Protein AF-A0A1Y1S4F7-F1 (afdb_monomer_lite)

Foldseek 3Di:
DDDDDDDPDPPDDDDPPDDDPDVVVVLVVLQPPALEAEEDEPVCVVPPVVVVSNVSNLHQYDYPDLVVSLVSLLVSLVVSLPRGHYDDDQQPDDDDPVQLVVQVVVCVVVVHDRDDPDGDGDCSNVVSNLVSHPVPPPPDPPPDD

Secondary structure (DSSP, 8-state):
----------------------HHHHHHHHHHS--EEEEEEGGGGGSHHHHHHHHHTT-EEE-S-HHHHHHHHHHHHHHTTTT-EEE--TT-S---HHHHHHHHHHHHHTTPPPPSSSPPP-HHHHHHHHHH-TT----------

pLDDT: mean 71.3, std 17.72, range [24.64, 92.5]

Structure (mmCIF, N/CA/C/O backbone):
data_AF-A0A1Y1S4F7-F1
#
_entry.id   AF-A0A1Y1S4F7-F1
#
loop_
_atom_site.group_PDB
_atom_site.id
_atom_site.type_symbol
_atom_site.label_atom_id
_atom_site.label_alt_id
_atom_site.label_comp_id
_atom_site.label_asym_id
_atom_site.label_entity_id
_atom_site.label_seq_id
_atom_site.pdbx_PDB_ins_code
_atom_site.Cartn_x
_atom_site.Cartn_y
_atom_site.Cartn_z
_atom_site.occupancy
_atom_site.B_iso_or_equiv
_atom_site.auth_seq_id
_atom_site.auth_comp_id
_atom_site.auth_asym_id
_atom_site.auth_atom_id
_atom_site.pdbx_PDB_model_num
ATOM 1 N N . MET A 1 1 ? -20.426 24.339 -20.408 1.00 34.44 1 MET A N 1
ATOM 2 C CA . MET A 1 1 ? -20.245 23.427 -21.553 1.00 34.44 1 MET A CA 1
ATOM 3 C C . MET A 1 1 ? -19.128 24.006 -22.418 1.00 34.44 1 MET A C 1
ATOM 5 O O . MET A 1 1 ? -19.370 24.943 -23.162 1.00 34.44 1 MET A O 1
ATOM 9 N N . ARG A 1 2 ? -17.877 23.576 -22.206 1.00 24.64 2 ARG A N 1
ATOM 10 C CA . ARG A 1 2 ? -16.738 23.891 -23.084 1.00 24.64 2 ARG A CA 1
ATOM 11 C C . ARG A 1 2 ? -16.091 22.575 -23.475 1.00 24.64 2 ARG A C 1
ATOM 13 O O . ARG A 1 2 ? -15.959 21.681 -22.644 1.00 24.64 2 ARG A O 1
ATOM 20 N N . LEU A 1 3 ? -15.830 22.485 -24.767 1.00 28.58 3 LEU A N 1
ATOM 21 C CA . LEU A 1 3 ? -15.489 21.295 -25.515 1.00 28.58 3 LEU A CA 1
ATOM 22 C C . LEU A 1 3 ? -14.198 20.639 -25.026 1.00 28.58 3 LEU A C 1
ATOM 24 O O . LEU A 1 3 ? -13.225 21.311 -24.694 1.00 28.58 3 LEU A O 1
ATOM 28 N N . PHE A 1 4 ? -14.228 19.308 -25.055 1.00 40.03 4 PHE A N 1
ATOM 29 C CA . PHE A 1 4 ? -13.064 18.442 -25.171 1.00 40.03 4 PHE A CA 1
ATOM 30 C C . PHE A 1 4 ? -12.102 19.003 -26.231 1.00 40.03 4 PHE A C 1
ATOM 32 O O . PHE A 1 4 ? -12.477 19.117 -27.396 1.00 40.03 4 PHE A O 1
ATOM 39 N N . GLN A 1 5 ? -10.867 19.318 -25.843 1.00 34.94 5 GLN A N 1
ATOM 40 C CA . GLN A 1 5 ? -9.760 19.543 -26.773 1.00 34.94 5 GLN A CA 1
ATOM 41 C C . GLN A 1 5 ? -8.643 18.538 -26.471 1.00 34.94 5 GLN A C 1
ATOM 43 O O . GLN A 1 5 ? -8.123 18.525 -25.361 1.00 34.94 5 GLN A O 1
ATOM 48 N N . GLY A 1 6 ? -8.344 17.700 -27.478 1.00 32.56 6 GLY A N 1
ATOM 49 C CA . GLY A 1 6 ? -7.100 16.944 -27.718 1.00 32.56 6 GLY A CA 1
ATOM 50 C C . GLY A 1 6 ? -6.663 15.983 -26.606 1.00 32.56 6 GLY A C 1
ATOM 51 O O . GLY A 1 6 ? -6.098 16.412 -25.615 1.00 32.56 6 GLY A O 1
ATOM 52 N N . GLN A 1 7 ? -6.826 14.655 -26.674 1.00 40.34 7 GLN A N 1
ATOM 53 C CA . GLN A 1 7 ? -6.289 13.764 -27.719 1.00 40.34 7 GLN A CA 1
ATOM 54 C C . GLN A 1 7 ? -4.912 14.241 -28.219 1.00 40.34 7 GLN A C 1
ATOM 56 O O . GLN A 1 7 ? -4.720 14.525 -29.395 1.00 40.34 7 GLN A O 1
ATOM 61 N N . GLY A 1 8 ? -3.952 14.357 -27.297 1.00 29.97 8 GLY A N 1
ATOM 62 C CA . GLY A 1 8 ? -2.530 14.316 -27.626 1.00 29.97 8 GLY A CA 1
ATOM 63 C C . GLY A 1 8 ? -2.156 12.882 -27.981 1.00 29.97 8 GLY A C 1
ATOM 64 O O . GLY A 1 8 ? -1.900 12.056 -27.106 1.00 29.97 8 GLY A O 1
ATOM 65 N N . CYS A 1 9 ? -2.223 12.593 -29.274 1.00 37.31 9 CYS A N 1
ATOM 66 C CA . CYS A 1 9 ? -1.785 11.367 -29.918 1.00 37.31 9 CYS A CA 1
ATOM 67 C C . CYS A 1 9 ? -0.337 11.050 -29.503 1.00 37.31 9 CYS A C 1
ATOM 69 O O . CYS A 1 9 ? 0.589 11.761 -29.878 1.00 37.31 9 CYS A O 1
ATOM 71 N N . SER A 1 10 ? -0.131 9.990 -28.721 1.00 39.59 10 SER A N 1
ATOM 72 C CA . SER A 1 10 ? 1.197 9.406 -28.495 1.00 39.59 10 SER A CA 1
ATOM 73 C C . SER A 1 10 ? 1.378 8.285 -29.515 1.00 39.59 10 SER A C 1
ATOM 75 O O . SER A 1 10 ? 1.284 7.100 -29.208 1.00 39.59 10 SER A O 1
ATOM 77 N N . SER A 1 11 ? 1.502 8.686 -30.777 1.00 46.22 11 SER A N 1
ATOM 78 C CA . SER A 1 11 ? 1.724 7.807 -31.922 1.00 46.22 11 SER A CA 1
ATOM 79 C C . SER A 1 11 ? 3.008 8.215 -32.631 1.00 46.22 11 SER A C 1
ATOM 81 O O . SER A 1 11 ? 2.971 8.474 -33.818 1.00 46.22 11 SER A O 1
ATOM 83 N N . ASP A 1 12 ? 4.118 8.325 -31.903 1.00 43.59 12 ASP A N 1
ATOM 84 C CA . ASP A 1 12 ? 5.454 8.467 -32.493 1.00 43.59 12 ASP A CA 1
ATOM 85 C C . ASP A 1 12 ? 6.510 8.082 -31.456 1.00 43.59 12 ASP A C 1
ATOM 87 O O . ASP A 1 12 ? 7.083 8.919 -30.767 1.00 43.59 12 ASP A O 1
ATOM 91 N N . LEU A 1 13 ? 6.758 6.782 -31.311 1.00 50.16 13 LEU A N 1
ATOM 92 C CA . LEU A 1 13 ? 7.993 6.273 -30.715 1.00 50.16 13 LEU A CA 1
ATOM 93 C C . LEU A 1 13 ? 8.342 4.969 -31.426 1.00 50.16 13 LEU A C 1
ATOM 95 O O . LEU A 1 13 ? 7.964 3.867 -31.032 1.00 50.16 13 LEU A O 1
ATOM 99 N N . LYS A 1 14 ? 9.026 5.142 -32.557 1.00 39.81 14 LYS A N 1
ATOM 100 C CA . LYS A 1 14 ? 9.632 4.072 -33.344 1.00 39.81 14 LYS A CA 1
ATOM 101 C C . LYS A 1 14 ? 10.608 3.303 -32.437 1.00 39.81 14 LYS A C 1
ATOM 103 O O . LYS A 1 14 ? 11.516 3.935 -31.891 1.00 39.81 14 LYS A O 1
ATOM 108 N N . PRO A 1 15 ? 10.457 1.978 -32.248 1.00 51.34 15 PRO A N 1
ATOM 109 C CA . PRO A 1 15 ? 11.456 1.211 -31.518 1.00 51.34 15 PRO A CA 1
ATOM 110 C C . PRO A 1 15 ? 12.789 1.298 -32.278 1.00 51.34 15 PRO A C 1
ATOM 112 O O . PRO A 1 15 ? 12.775 1.233 -33.513 1.00 51.34 15 PRO A O 1
ATOM 115 N N . PRO A 1 16 ? 13.938 1.453 -31.593 1.00 46.00 16 PRO A N 1
ATOM 116 C CA . PRO A 1 16 ? 15.227 1.409 -32.261 1.00 46.00 16 PRO A CA 1
ATOM 117 C C . PRO A 1 16 ? 15.385 0.034 -32.913 1.00 46.00 16 PRO A C 1
ATOM 119 O O . PRO A 1 16 ? 15.499 -0.995 -32.247 1.00 46.00 16 PRO A O 1
ATOM 122 N N . SER A 1 17 ? 15.347 0.028 -34.242 1.00 52.03 17 SER A N 1
ATOM 123 C CA . SER A 1 17 ? 15.693 -1.103 -35.091 1.00 52.03 17 SER A CA 1
ATOM 124 C C . SER A 1 17 ? 17.186 -1.378 -34.922 1.00 52.03 17 SER A C 1
ATOM 126 O O . SER A 1 17 ? 18.013 -0.784 -35.609 1.00 52.03 17 SER A O 1
ATOM 128 N N . GLY A 1 18 ? 17.527 -2.214 -33.944 1.00 45.47 18 GLY A N 1
ATOM 129 C CA . GLY A 1 18 ? 18.907 -2.492 -33.562 1.00 45.47 18 GLY A CA 1
ATOM 130 C C . GLY A 1 18 ? 19.011 -3.756 -32.717 1.00 45.47 18 GLY A C 1
ATOM 131 O O . GLY A 1 18 ? 18.874 -3.722 -31.501 1.00 45.47 18 GLY A O 1
ATOM 132 N N . ILE A 1 19 ? 19.199 -4.861 -33.431 1.00 51.41 19 ILE A N 1
ATOM 133 C CA . ILE A 1 19 ? 19.687 -6.195 -33.060 1.00 51.41 19 ILE A CA 1
ATOM 134 C C . ILE A 1 19 ? 20.367 -6.244 -31.673 1.00 51.41 19 ILE A C 1
ATOM 136 O O . ILE A 1 19 ? 21.435 -5.673 -31.472 1.00 51.41 19 ILE A O 1
ATOM 140 N N . GLY A 1 20 ? 19.761 -6.986 -30.738 1.00 43.38 20 GLY A N 1
ATOM 141 C CA . GLY A 1 20 ? 20.352 -7.337 -29.443 1.00 43.38 20 GLY A CA 1
ATOM 142 C C . GLY A 1 20 ? 19.301 -7.542 -28.351 1.00 43.38 20 GLY A C 1
ATOM 143 O O . GLY A 1 20 ? 18.874 -6.584 -27.712 1.00 43.38 20 GLY A O 1
ATOM 144 N N . LEU A 1 21 ? 18.897 -8.793 -28.102 1.00 46.66 21 LEU A N 1
ATOM 145 C CA . LEU A 1 21 ? 18.102 -9.188 -26.929 1.00 46.66 21 LEU A CA 1
ATOM 146 C C . LEU A 1 21 ? 18.968 -9.086 -25.659 1.00 46.66 21 LEU A C 1
ATOM 148 O O . LEU A 1 21 ? 19.380 -10.082 -25.076 1.00 46.66 21 LEU A O 1
ATOM 152 N N . SER A 1 22 ? 19.279 -7.862 -25.237 1.00 52.25 22 SER A N 1
ATOM 153 C CA . SER A 1 22 ? 19.796 -7.591 -23.899 1.00 52.25 22 SER A CA 1
ATOM 154 C C . SER A 1 22 ? 18.615 -7.315 -22.963 1.00 52.25 22 SER A C 1
ATOM 156 O O . SER A 1 22 ? 17.622 -6.693 -23.349 1.00 52.25 22 SER A O 1
ATOM 158 N N . GLY A 1 23 ? 18.685 -7.818 -21.725 1.00 56.12 23 GLY A N 1
ATOM 159 C CA . GLY A 1 23 ? 17.574 -7.810 -20.757 1.00 56.12 23 GLY A CA 1
ATOM 160 C C . GLY A 1 23 ? 16.986 -6.428 -20.419 1.00 56.12 23 GLY A C 1
ATOM 161 O O . GLY A 1 23 ? 15.928 -6.344 -19.799 1.00 56.12 23 GLY A O 1
ATOM 162 N N . THR A 1 24 ? 17.624 -5.344 -20.861 1.00 55.41 24 THR A N 1
ATOM 163 C CA . THR A 1 24 ? 17.153 -3.961 -20.722 1.00 55.41 24 THR A CA 1
ATOM 164 C C . THR A 1 24 ? 15.992 -3.623 -21.667 1.00 55.41 24 THR A C 1
ATOM 166 O O . THR A 1 2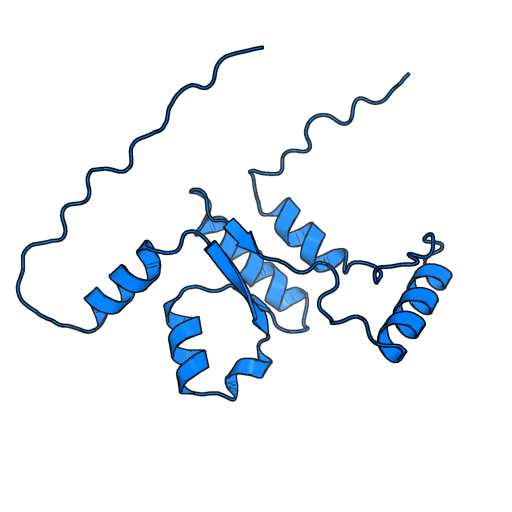4 ? 15.118 -2.848 -21.282 1.00 55.41 24 THR A O 1
ATOM 169 N N . GLN A 1 25 ? 15.903 -4.250 -22.847 1.00 53.56 25 GLN A N 1
ATOM 170 C CA . GLN A 1 25 ? 14.794 -4.032 -23.792 1.00 53.56 25 GLN A CA 1
ATOM 171 C C . GLN A 1 25 ? 13.475 -4.631 -23.285 1.00 53.56 25 GLN A C 1
ATOM 173 O O . GLN A 1 25 ? 12.413 -4.018 -23.402 1.00 53.56 25 GLN A O 1
ATOM 178 N N . LEU A 1 26 ? 13.539 -5.801 -22.638 1.00 55.97 26 LEU A N 1
ATOM 179 C CA . LEU A 1 26 ? 12.368 -6.430 -22.019 1.00 55.97 26 LEU A CA 1
ATOM 180 C C . LEU A 1 26 ? 11.837 -5.590 -20.844 1.00 55.97 26 LEU A C 1
ATOM 182 O O . LEU A 1 26 ? 10.627 -5.446 -20.671 1.00 55.97 26 LEU A O 1
ATOM 186 N N . HIS A 1 27 ? 12.745 -5.000 -20.059 1.00 54.88 27 HIS A N 1
ATOM 187 C CA . HIS A 1 27 ? 12.399 -4.104 -18.956 1.00 54.88 27 HIS A CA 1
ATOM 188 C C . HIS A 1 27 ? 11.630 -2.868 -19.446 1.00 54.88 27 HIS A C 1
ATOM 190 O O . HIS A 1 27 ? 10.629 -2.488 -18.837 1.00 54.88 27 HIS A O 1
ATOM 196 N N . PHE A 1 28 ? 12.046 -2.289 -20.577 1.00 56.97 28 PHE A N 1
ATOM 197 C CA . PHE A 1 28 ? 11.377 -1.134 -21.174 1.00 56.97 28 PHE A CA 1
ATOM 198 C C . PHE A 1 28 ? 10.006 -1.505 -21.763 1.00 56.97 28 PHE A C 1
ATOM 200 O O . PHE A 1 28 ? 9.013 -0.829 -21.497 1.00 56.97 28 PHE A O 1
ATOM 207 N N . ALA A 1 29 ? 9.908 -2.632 -22.479 1.00 54.22 29 ALA A N 1
ATOM 208 C CA . ALA A 1 29 ? 8.656 -3.095 -23.081 1.00 54.22 29 ALA A CA 1
ATOM 209 C C . ALA A 1 29 ? 7.569 -3.443 -22.039 1.00 54.22 29 ALA A C 1
ATOM 211 O O . ALA A 1 29 ? 6.402 -3.085 -22.214 1.00 54.22 29 ALA A O 1
ATOM 212 N N . LEU A 1 30 ? 7.940 -4.082 -20.921 1.00 55.31 30 LEU A N 1
ATOM 213 C CA . LEU A 1 30 ? 7.002 -4.416 -19.838 1.00 55.31 30 LEU A CA 1
ATOM 214 C C . LEU A 1 30 ? 6.514 -3.179 -19.070 1.00 55.31 30 LEU A C 1
ATOM 216 O O . LEU A 1 30 ? 5.365 -3.138 -18.623 1.00 55.31 30 LEU A O 1
ATOM 220 N N . GLN A 1 31 ? 7.359 -2.155 -18.930 1.00 56.81 31 GLN A N 1
ATOM 221 C CA . GLN A 1 31 ? 6.975 -0.900 -18.282 1.00 56.81 31 GLN A CA 1
ATOM 222 C C . GLN A 1 31 ? 5.953 -0.103 -19.098 1.00 56.81 31 GLN A C 1
ATOM 224 O O . GLN A 1 31 ? 5.094 0.552 -18.499 1.00 56.81 31 GLN A O 1
ATOM 229 N N . TYR A 1 32 ? 6.031 -0.183 -20.431 1.00 54.94 32 TYR A N 1
ATOM 230 C CA . TYR A 1 32 ? 5.351 0.741 -21.339 1.00 54.94 32 TYR A CA 1
ATOM 231 C C . TYR A 1 32 ? 3.899 0.364 -21.662 1.00 54.94 32 TYR A C 1
ATOM 233 O O . TYR A 1 32 ? 3.061 1.242 -21.853 1.00 54.94 32 TYR A O 1
ATOM 241 N N . HIS A 1 33 ? 3.554 -0.927 -21.701 1.00 56.03 33 HIS A N 1
ATOM 242 C CA . HIS A 1 33 ? 2.231 -1.320 -22.201 1.00 56.03 33 HIS A CA 1
ATOM 243 C C . HIS A 1 33 ? 1.097 -1.185 -21.165 1.00 56.03 33 HIS A C 1
ATOM 245 O O . HIS A 1 33 ? -0.078 -1.130 -21.523 1.00 56.03 33 HIS A O 1
ATOM 251 N N . THR A 1 34 ? 1.416 -1.077 -19.869 1.00 58.78 34 THR A N 1
ATOM 252 C CA . THR A 1 34 ? 0.403 -1.024 -18.802 1.00 58.78 34 THR A CA 1
ATOM 253 C C . THR A 1 34 ? 0.374 0.336 -18.106 1.00 58.78 34 THR A C 1
ATOM 255 O O . THR A 1 34 ? 1.102 0.592 -17.144 1.00 58.78 34 THR A O 1
ATOM 258 N N . ARG A 1 35 ? -0.538 1.212 -18.549 1.00 73.56 35 ARG A N 1
ATOM 259 C CA . ARG A 1 35 ? -0.891 2.444 -17.812 1.00 73.56 35 ARG A CA 1
ATOM 260 C C . ARG A 1 35 ? -1.541 2.146 -16.457 1.00 73.56 35 ARG A C 1
ATOM 262 O O . ARG A 1 35 ? -1.5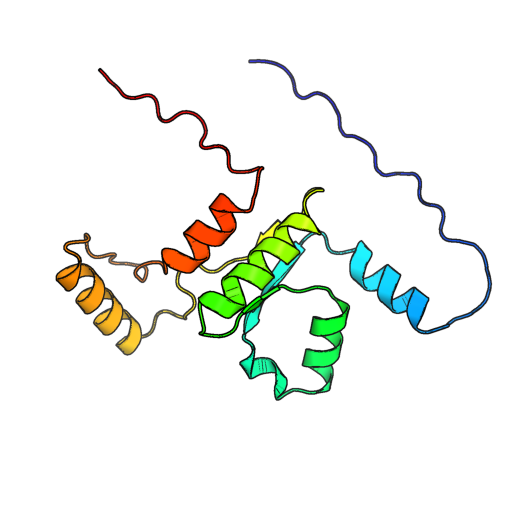46 3.002 -15.578 1.00 73.56 35 ARG A O 1
ATOM 269 N N . THR A 1 36 ? -2.066 0.935 -16.272 1.00 79.50 36 THR A N 1
ATOM 270 C CA . THR A 1 36 ? -2.684 0.480 -15.023 1.00 79.50 36 THR A CA 1
ATOM 271 C C . THR A 1 36 ? -1.646 -0.087 -14.065 1.00 79.50 36 THR A C 1
ATOM 273 O O . THR A 1 36 ? -0.956 -1.055 -14.382 1.00 79.50 36 THR A O 1
ATOM 276 N N . LYS A 1 37 ? -1.560 0.489 -12.868 1.00 83.88 37 LYS A N 1
ATOM 277 C CA . LYS A 1 37 ? -0.660 0.070 -11.795 1.00 83.88 37 LYS A CA 1
ATOM 278 C C . LYS A 1 37 ? -1.468 -0.388 -10.584 1.00 83.88 37 LYS A C 1
ATOM 280 O O . LYS A 1 37 ? -2.498 0.191 -10.242 1.00 83.88 37 LYS A O 1
ATOM 285 N N . TYR A 1 38 ? -0.979 -1.429 -9.920 1.00 84.56 38 TYR A N 1
ATOM 286 C CA . TYR A 1 38 ? -1.601 -2.010 -8.734 1.00 84.56 38 TYR A CA 1
ATOM 287 C C . TYR A 1 38 ? -0.750 -1.779 -7.487 1.00 84.56 38 TYR A C 1
ATOM 289 O O . TYR A 1 38 ? 0.479 -1.684 -7.557 1.00 84.56 38 TYR A O 1
ATOM 297 N N . ILE A 1 39 ? -1.423 -1.738 -6.337 1.00 85.25 39 ILE A N 1
ATOM 298 C CA . ILE A 1 39 ? -0.785 -1.751 -5.021 1.00 85.25 39 ILE A CA 1
ATOM 299 C C . ILE A 1 39 ? -0.641 -3.194 -4.550 1.00 85.25 39 ILE A C 1
ATOM 301 O O . ILE A 1 39 ? -1.627 -3.929 -4.482 1.00 85.25 39 ILE A O 1
ATOM 305 N N . TYR A 1 40 ? 0.569 -3.588 -4.160 1.00 85.25 40 TYR A N 1
ATOM 306 C CA . TYR A 1 40 ? 0.828 -4.922 -3.625 1.00 85.25 40 TYR A CA 1
ATOM 307 C C . TYR A 1 40 ? 1.483 -4.872 -2.243 1.00 85.25 40 TYR A C 1
ATOM 309 O O . TYR A 1 40 ? 2.124 -3.893 -1.848 1.00 85.25 40 TYR A O 1
ATOM 317 N N . LYS A 1 41 ? 1.284 -5.954 -1.482 1.00 84.25 41 LYS A N 1
ATOM 318 C CA . LYS A 1 41 ? 1.805 -6.098 -0.119 1.00 84.25 41 LYS A CA 1
ATOM 319 C C . LYS A 1 41 ? 3.273 -6.495 -0.150 1.00 84.25 41 LYS A C 1
ATOM 321 O O . LYS A 1 41 ? 3.650 -7.418 -0.865 1.00 84.25 41 LYS A O 1
ATOM 326 N N . ASP A 1 42 ? 4.064 -5.887 0.728 1.00 83.12 42 ASP A N 1
ATOM 327 C CA . ASP A 1 42 ? 5.482 -6.227 0.898 1.00 83.12 42 ASP A CA 1
ATOM 328 C C . ASP A 1 42 ? 5.715 -7.702 1.287 1.00 83.12 42 ASP A C 1
ATOM 330 O O . ASP A 1 42 ? 6.742 -8.282 0.954 1.00 83.12 42 ASP A O 1
ATOM 334 N N . SER A 1 43 ? 4.728 -8.352 1.916 1.00 81.12 43 SER A N 1
ATOM 335 C CA . SER A 1 43 ? 4.777 -9.782 2.259 1.00 81.12 43 SER A CA 1
ATOM 336 C C . SER A 1 43 ? 4.907 -10.712 1.046 1.00 81.12 43 SER A C 1
ATOM 338 O O . SER A 1 43 ? 5.273 -11.870 1.207 1.00 81.12 43 SER A O 1
ATOM 340 N N . LEU A 1 44 ? 4.616 -10.229 -0.167 1.00 80.31 44 LEU A N 1
ATOM 341 C CA . LEU A 1 44 ? 4.763 -11.001 -1.407 1.00 80.31 44 LEU A CA 1
ATOM 342 C C . LEU A 1 44 ? 6.228 -11.196 -1.830 1.00 80.31 44 LEU A C 1
ATOM 344 O O . LEU A 1 44 ? 6.487 -11.952 -2.760 1.00 80.31 44 LEU A O 1
ATOM 348 N N . LYS A 1 45 ? 7.185 -10.584 -1.117 1.00 81.81 45 LYS A N 1
ATOM 349 C CA . LYS A 1 45 ? 8.630 -10.836 -1.260 1.00 81.81 45 LYS A CA 1
ATOM 350 C C . LYS A 1 45 ? 9.023 -12.306 -1.113 1.00 81.81 45 LYS A C 1
ATOM 352 O O . LYS A 1 45 ? 10.043 -12.704 -1.655 1.00 81.81 45 LYS A O 1
ATOM 357 N N . PHE A 1 46 ? 8.227 -13.099 -0.394 1.00 85.06 46 PHE A N 1
ATOM 358 C CA . PHE A 1 46 ? 8.489 -14.528 -0.212 1.00 85.06 46 PHE A CA 1
ATOM 359 C C . PHE A 1 46 ? 8.453 -15.319 -1.531 1.00 85.06 46 PHE A C 1
ATOM 361 O O . PHE A 1 46 ? 9.052 -16.383 -1.615 1.00 85.06 46 PHE A O 1
ATOM 368 N N . ILE A 1 47 ? 7.772 -14.813 -2.567 1.00 88.44 47 ILE A N 1
ATOM 369 C CA . ILE A 1 47 ? 7.654 -15.491 -3.861 1.00 88.44 47 ILE A CA 1
ATOM 370 C C . ILE A 1 47 ? 8.704 -14.894 -4.817 1.00 88.44 47 ILE A C 1
ATOM 372 O O . ILE A 1 47 ? 8.464 -13.815 -5.365 1.00 88.44 47 ILE A O 1
ATOM 376 N N . PRO A 1 48 ? 9.854 -15.560 -5.048 1.00 81.19 48 PRO A N 1
ATOM 377 C CA . PRO A 1 48 ? 11.019 -14.944 -5.693 1.00 81.19 48 PRO A CA 1
ATOM 378 C C . PRO A 1 48 ? 10.752 -14.501 -7.138 1.00 81.19 48 PRO A C 1
ATOM 380 O O . PRO A 1 48 ? 11.102 -13.387 -7.522 1.00 81.19 48 PRO A O 1
ATOM 383 N N . ILE A 1 49 ? 10.059 -15.325 -7.928 1.00 85.69 49 ILE A N 1
ATOM 384 C CA . ILE A 1 49 ? 9.761 -15.031 -9.341 1.00 85.69 49 ILE A CA 1
ATOM 385 C C . ILE A 1 49 ? 8.732 -13.898 -9.460 1.00 85.69 49 ILE A C 1
ATOM 387 O O . ILE A 1 49 ? 8.918 -12.949 -10.220 1.00 85.69 49 ILE A O 1
ATOM 391 N N . PHE A 1 50 ? 7.659 -13.960 -8.668 1.00 83.50 50 PHE A N 1
ATOM 392 C CA . PHE A 1 50 ? 6.605 -12.945 -8.688 1.00 83.50 50 PHE A CA 1
ATOM 393 C C . PHE A 1 50 ? 7.125 -11.585 -8.214 1.00 83.50 50 PHE A C 1
ATOM 395 O O . PHE A 1 50 ? 6.842 -10.555 -8.825 1.00 83.50 50 PHE A O 1
ATOM 402 N N . TYR A 1 51 ? 7.936 -11.583 -7.155 1.00 82.56 51 TYR A N 1
ATOM 403 C CA . TYR A 1 51 ? 8.552 -10.370 -6.642 1.00 82.56 51 TYR A CA 1
ATOM 404 C C . TYR A 1 51 ? 9.448 -9.697 -7.685 1.00 82.56 51 TYR A C 1
ATOM 406 O O . TYR A 1 51 ? 9.349 -8.483 -7.866 1.00 82.56 51 TYR A O 1
ATOM 414 N N . GLN A 1 52 ? 10.261 -10.473 -8.408 1.00 81.12 52 GLN A N 1
ATOM 415 C CA . GLN A 1 52 ? 11.137 -9.945 -9.451 1.00 81.12 52 GLN A CA 1
ATOM 416 C C . GLN A 1 52 ? 10.332 -9.259 -10.564 1.00 81.12 52 GLN A C 1
ATOM 418 O O . GLN A 1 52 ? 10.626 -8.120 -10.925 1.00 81.12 52 GLN A O 1
ATOM 423 N N . ILE A 1 53 ? 9.252 -9.893 -11.034 1.00 81.00 53 ILE A N 1
ATOM 424 C CA . ILE A 1 53 ? 8.352 -9.322 -12.050 1.00 81.00 53 ILE A CA 1
ATOM 425 C C . ILE A 1 53 ? 7.691 -8.035 -11.534 1.00 81.00 53 ILE A C 1
ATOM 427 O O . ILE A 1 53 ? 7.664 -7.020 -12.236 1.00 81.00 53 ILE A O 1
ATOM 431 N N . CYS A 1 54 ? 7.197 -8.029 -10.292 1.00 80.19 54 CYS A N 1
ATOM 432 C CA . CYS A 1 54 ? 6.573 -6.845 -9.700 1.00 80.19 54 CYS A CA 1
ATOM 433 C C . CYS A 1 54 ? 7.556 -5.692 -9.472 1.00 80.19 54 CYS A C 1
ATOM 435 O O . CYS A 1 54 ? 7.167 -4.527 -9.582 1.00 80.19 54 CYS A O 1
ATOM 437 N N . SER A 1 55 ? 8.810 -6.009 -9.142 1.00 76.50 55 SER A N 1
ATOM 438 C CA . SER A 1 55 ? 9.874 -5.024 -8.956 1.00 76.50 55 SER A CA 1
ATOM 439 C C . SER A 1 55 ? 10.228 -4.341 -10.279 1.00 76.50 55 SER A C 1
ATOM 441 O O . SER A 1 55 ? 10.331 -3.118 -10.323 1.00 76.50 55 SER A O 1
ATOM 443 N N . LEU A 1 56 ? 10.310 -5.110 -11.370 1.00 76.88 56 LEU A N 1
ATOM 444 C CA . LEU A 1 56 ? 10.589 -4.599 -12.720 1.00 76.88 56 LEU A CA 1
ATOM 445 C C . LEU A 1 56 ? 9.413 -3.789 -13.306 1.00 76.88 56 LEU A C 1
ATOM 447 O O . LEU A 1 56 ? 9.618 -2.826 -14.043 1.00 76.88 56 LEU A O 1
ATOM 451 N N . SER A 1 57 ? 8.175 -4.130 -12.935 1.00 69.62 57 SER A N 1
ATOM 452 C CA . SER A 1 57 ? 6.947 -3.513 -13.472 1.00 69.62 57 SER A CA 1
ATOM 453 C C . SER A 1 57 ? 6.578 -2.148 -12.855 1.00 69.62 57 SER A C 1
ATOM 455 O O . SER A 1 57 ? 5.522 -1.595 -13.177 1.00 69.62 57 SER A O 1
ATOM 457 N N . ASN A 1 58 ? 7.417 -1.589 -11.969 1.00 74.25 58 ASN A N 1
ATOM 458 C CA . ASN A 1 58 ? 7.165 -0.340 -11.228 1.00 74.25 58 ASN A CA 1
ATOM 459 C C . ASN A 1 58 ? 5.829 -0.318 -10.457 1.00 74.25 58 ASN A C 1
ATOM 461 O O . ASN A 1 58 ? 5.168 0.717 -10.380 1.00 74.25 58 ASN A O 1
ATOM 465 N N . PHE A 1 59 ? 5.394 -1.436 -9.874 1.00 80.38 59 PHE A N 1
ATOM 466 C CA . PHE A 1 59 ? 4.195 -1.420 -9.030 1.00 80.38 59 PHE A CA 1
ATOM 467 C C . PHE A 1 59 ? 4.444 -0.738 -7.677 1.00 80.38 59 PHE A C 1
ATOM 469 O O . PHE A 1 59 ? 5.553 -0.771 -7.132 1.00 80.38 59 PHE A O 1
ATOM 476 N N . LEU A 1 60 ? 3.388 -0.163 -7.092 1.00 81.94 60 LEU A N 1
ATOM 477 C CA . LEU A 1 60 ? 3.469 0.505 -5.797 1.00 81.94 60 LEU A CA 1
ATOM 478 C C . LEU A 1 60 ? 3.512 -0.535 -4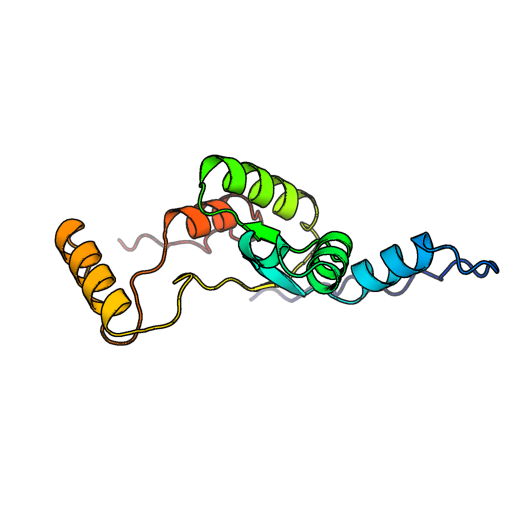.667 1.00 81.94 60 LEU A C 1
ATOM 480 O O . LEU A 1 60 ? 2.546 -1.258 -4.408 1.00 81.94 60 LEU A O 1
ATOM 484 N N . ARG A 1 61 ? 4.655 -0.600 -3.983 1.00 81.00 61 ARG A N 1
ATOM 485 C CA . ARG A 1 61 ? 4.894 -1.502 -2.853 1.00 81.00 61 ARG A CA 1
ATOM 486 C C . ARG A 1 61 ? 4.504 -0.829 -1.544 1.00 81.00 61 ARG A C 1
ATOM 488 O O . ARG A 1 61 ? 5.071 0.209 -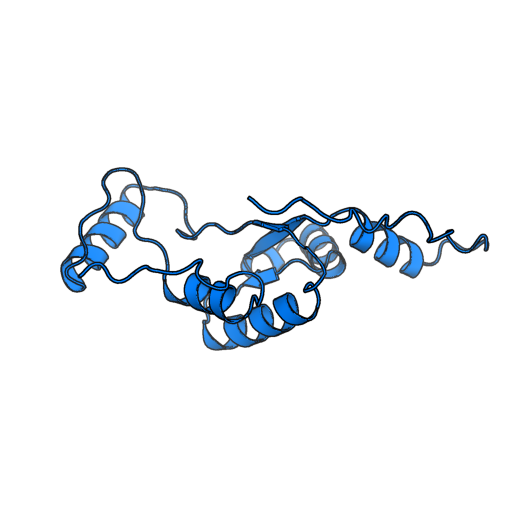1.205 1.00 81.00 61 ARG A O 1
ATOM 495 N N . VAL A 1 62 ? 3.601 -1.451 -0.792 1.00 82.44 62 VAL A N 1
ATOM 496 C CA . VAL A 1 62 ? 3.122 -0.928 0.495 1.00 82.44 62 VAL A CA 1
ATOM 497 C C . VAL A 1 62 ? 3.526 -1.870 1.630 1.00 82.44 62 VAL A C 1
ATOM 499 O O . VAL A 1 62 ? 3.196 -3.062 1.643 1.00 82.44 62 VAL A O 1
ATOM 502 N N . CYS A 1 63 ? 4.278 -1.327 2.584 1.00 78.75 63 CYS A N 1
ATOM 503 C CA . CYS A 1 63 ? 4.528 -1.918 3.890 1.00 78.75 63 CYS A CA 1
ATOM 504 C C . CYS A 1 63 ? 3.312 -1.654 4.806 1.00 78.75 63 CYS A C 1
ATOM 506 O O . CYS A 1 63 ? 2.332 -1.037 4.423 1.00 78.75 63 CYS A O 1
ATOM 508 N N . ARG A 1 64 ? 3.290 -2.177 6.034 1.00 77.19 64 ARG A N 1
ATOM 509 C CA . ARG A 1 64 ? 2.266 -1.777 7.028 1.00 77.19 64 ARG A CA 1
ATOM 510 C C . ARG A 1 64 ? 2.731 -0.581 7.872 1.00 77.19 64 ARG A C 1
ATOM 512 O O . ARG A 1 64 ? 2.233 -0.384 8.974 1.00 77.19 64 ARG A O 1
ATOM 519 N N . CYS A 1 65 ? 3.712 0.177 7.381 1.00 82.81 65 CYS A N 1
ATOM 520 C CA . CYS A 1 65 ? 4.401 1.235 8.114 1.00 82.81 65 CYS A CA 1
ATOM 521 C C . CYS A 1 65 ? 4.236 2.551 7.353 1.00 82.81 65 CYS A C 1
ATOM 523 O O . CYS A 1 65 ? 4.903 2.784 6.348 1.00 82.81 65 CYS A O 1
ATOM 525 N N . PHE A 1 66 ? 3.341 3.398 7.861 1.00 79.81 66 PHE A N 1
ATOM 526 C CA . PHE A 1 66 ? 2.850 4.580 7.156 1.00 79.81 66 PHE A CA 1
ATOM 527 C C . PHE A 1 66 ? 3.952 5.557 6.723 1.00 79.81 66 PHE A C 1
ATOM 529 O O . PHE A 1 66 ? 3.871 6.092 5.624 1.00 79.81 66 PHE A O 1
ATOM 536 N N . GLU A 1 67 ? 4.983 5.760 7.545 1.00 84.62 67 GLU A N 1
ATOM 537 C CA . GLU A 1 67 ? 6.102 6.664 7.233 1.00 84.62 67 GLU A CA 1
ATOM 538 C C . GLU A 1 67 ? 6.841 6.223 5.967 1.00 84.62 67 GLU A C 1
ATOM 540 O O . GLU A 1 67 ? 6.928 6.978 5.005 1.00 84.62 67 GLU A O 1
ATOM 545 N N . LYS A 1 68 ? 7.256 4.952 5.913 1.00 82.62 68 LYS A N 1
ATOM 546 C CA . LYS A 1 68 ? 7.955 4.382 4.749 1.00 82.62 68 LYS A CA 1
ATOM 547 C C . LYS A 1 68 ? 7.077 4.342 3.502 1.00 82.62 68 LYS A C 1
ATOM 549 O O . LYS A 1 68 ? 7.583 4.358 2.382 1.00 82.62 68 LYS A O 1
ATOM 554 N N . ASP A 1 69 ? 5.769 4.214 3.687 1.00 84.56 69 ASP A N 1
ATOM 555 C CA . ASP A 1 69 ? 4.825 4.146 2.577 1.00 84.56 69 ASP A CA 1
ATOM 556 C C . ASP A 1 69 ? 4.534 5.521 1.988 1.00 84.56 69 ASP A C 1
ATOM 558 O O . ASP A 1 69 ? 4.348 5.620 0.778 1.00 84.56 69 ASP A O 1
ATOM 562 N N . LYS A 1 70 ? 4.560 6.579 2.805 1.00 85.75 70 LYS A N 1
ATOM 563 C CA . LYS A 1 70 ? 4.361 7.957 2.351 1.00 85.75 70 LYS A CA 1
ATOM 564 C C . LYS A 1 70 ? 5.394 8.348 1.295 1.00 85.75 70 LYS A C 1
ATOM 566 O O . LYS A 1 70 ? 5.006 8.760 0.204 1.00 85.75 70 LYS A O 1
ATOM 571 N N . ASP A 1 71 ? 6.675 8.127 1.577 1.00 86.12 71 ASP A N 1
ATOM 572 C CA . ASP A 1 71 ? 7.767 8.500 0.667 1.00 86.12 71 ASP A CA 1
ATOM 573 C C . ASP A 1 71 ? 7.694 7.722 -0.657 1.00 86.12 71 ASP A C 1
ATOM 575 O O . ASP A 1 71 ? 7.945 8.256 -1.743 1.00 86.12 71 ASP A O 1
ATOM 579 N N . ARG A 1 72 ? 7.291 6.446 -0.590 1.00 85.06 72 ARG A N 1
ATOM 580 C CA . ARG A 1 72 ? 7.102 5.596 -1.774 1.00 85.06 72 ARG A CA 1
ATOM 581 C C . ARG A 1 72 ? 5.919 6.036 -2.617 1.00 85.06 72 ARG A C 1
ATOM 583 O O . ARG A 1 72 ? 6.042 6.055 -3.838 1.00 85.06 72 ARG A O 1
ATOM 590 N N . ILE A 1 73 ? 4.797 6.371 -1.981 1.00 85.19 73 ILE A N 1
ATOM 591 C CA . ILE A 1 73 ? 3.603 6.891 -2.655 1.00 85.19 73 ILE A CA 1
ATOM 592 C C . ILE A 1 73 ? 3.948 8.198 -3.365 1.00 85.19 73 ILE A C 1
ATOM 594 O O . ILE A 1 73 ? 3.656 8.336 -4.548 1.00 85.19 73 ILE A O 1
ATOM 598 N N . GLU A 1 74 ? 4.625 9.121 -2.684 1.00 84.31 74 GLU A N 1
ATOM 599 C CA . GLU A 1 74 ? 4.990 10.414 -3.260 1.00 84.31 74 GLU A CA 1
ATOM 600 C C . GLU A 1 74 ? 5.937 10.255 -4.457 1.00 84.31 74 GLU A C 1
ATOM 602 O O . GLU A 1 74 ? 5.699 10.817 -5.526 1.00 84.31 74 GLU A O 1
ATOM 607 N N . THR A 1 75 ? 6.970 9.420 -4.312 1.00 84.44 75 THR A N 1
ATOM 608 C CA . THR A 1 75 ? 7.909 9.110 -5.399 1.00 84.44 75 THR A CA 1
ATOM 609 C C . THR A 1 75 ? 7.199 8.447 -6.580 1.00 84.44 75 THR A C 1
ATOM 611 O O . THR A 1 75 ? 7.487 8.753 -7.736 1.00 84.44 75 THR A O 1
ATOM 614 N N . PHE A 1 76 ? 6.256 7.543 -6.309 1.00 83.69 76 PHE A N 1
ATOM 615 C CA . PHE A 1 76 ? 5.470 6.872 -7.338 1.00 83.69 76 PHE A CA 1
ATOM 616 C C . PHE A 1 76 ? 4.554 7.848 -8.086 1.00 83.69 76 PHE A C 1
ATOM 618 O O . PHE A 1 76 ? 4.543 7.834 -9.315 1.00 83.69 76 PHE A O 1
ATOM 625 N N . CYS A 1 77 ? 3.838 8.721 -7.373 1.00 79.06 77 CYS A N 1
ATOM 626 C CA . CYS A 1 77 ? 2.984 9.744 -7.975 1.00 79.06 77 CYS A CA 1
ATOM 627 C C . CYS A 1 77 ? 3.796 10.709 -8.848 1.00 79.06 77 CYS A C 1
ATOM 629 O O . CYS A 1 77 ? 3.404 10.951 -9.984 1.00 79.06 77 CYS A O 1
ATOM 631 N N . LYS A 1 78 ? 4.962 11.170 -8.372 1.00 79.69 78 LYS A N 1
ATOM 632 C CA . LYS A 1 78 ? 5.884 12.024 -9.145 1.00 79.69 78 LYS A CA 1
ATOM 633 C C . LYS A 1 78 ? 6.396 11.354 -10.424 1.00 79.69 78 LYS A C 1
ATOM 635 O O . LYS A 1 78 ? 6.556 12.017 -11.436 1.00 79.69 78 LYS A O 1
ATOM 640 N N . ARG A 1 79 ? 6.650 10.042 -10.401 1.00 77.06 79 ARG A N 1
ATOM 641 C CA . ARG A 1 79 ? 7.139 9.299 -11.580 1.00 77.06 79 ARG A CA 1
ATOM 642 C C . ARG A 1 79 ? 6.055 8.968 -12.604 1.00 77.06 79 ARG A C 1
ATOM 644 O O . ARG A 1 79 ? 6.390 8.681 -13.742 1.00 77.06 79 ARG A O 1
ATOM 651 N N . ASN A 1 80 ? 4.785 8.955 -12.203 1.00 73.88 80 ASN A N 1
ATOM 652 C CA . ASN A 1 80 ? 3.671 8.527 -13.052 1.00 73.88 80 ASN A CA 1
ATOM 653 C C . ASN A 1 80 ? 2.623 9.642 -13.245 1.00 73.88 80 ASN A C 1
ATOM 655 O O . ASN A 1 80 ? 1.424 9.358 -13.329 1.00 73.88 80 ASN A O 1
ATOM 659 N N . MET A 1 81 ? 3.069 10.904 -13.286 1.00 65.69 81 MET A N 1
ATOM 660 C CA . MET A 1 81 ? 2.196 12.078 -13.441 1.00 65.69 81 MET A CA 1
ATOM 661 C C . MET A 1 81 ? 1.445 12.087 -14.784 1.00 65.69 81 MET A C 1
ATOM 663 O O . MET A 1 81 ? 0.333 12.605 -14.850 1.00 65.69 81 MET A O 1
ATOM 667 N N . ASP A 1 82 ? 1.987 11.431 -15.813 1.00 64.62 82 ASP A N 1
ATOM 668 C CA . ASP A 1 82 ? 1.494 11.481 -17.199 1.00 64.62 82 ASP A CA 1
ATOM 669 C C . ASP A 1 82 ? 0.328 10.513 -17.505 1.00 64.62 82 ASP A C 1
ATOM 671 O O . ASP A 1 82 ? 0.194 9.995 -18.613 1.00 64.62 82 ASP A O 1
ATOM 675 N N . GLY A 1 83 ? -0.553 10.258 -16.529 1.00 65.44 83 GLY A N 1
ATOM 676 C CA . GLY A 1 83 ? -1.802 9.514 -16.757 1.00 65.44 83 GLY A CA 1
ATOM 677 C C . GLY A 1 83 ? -1.734 8.008 -16.484 1.00 65.44 83 GLY A C 1
ATOM 678 O O . GLY A 1 83 ? -2.173 7.196 -17.303 1.00 65.44 83 GLY A O 1
ATOM 679 N N . CYS A 1 84 ? -1.227 7.615 -15.311 1.00 72.62 84 CYS A N 1
ATOM 680 C CA . CYS A 1 84 ? -1.387 6.243 -14.821 1.00 72.62 84 CYS A CA 1
ATOM 681 C C . CYS A 1 84 ? -2.748 6.014 -14.135 1.00 72.62 84 CYS A C 1
ATOM 683 O O . CYS A 1 84 ? -3.284 6.886 -13.450 1.00 72.62 84 CYS A O 1
ATOM 685 N N . TYR A 1 85 ? -3.289 4.801 -14.266 1.00 79.12 85 TYR A N 1
ATOM 686 C CA . TYR A 1 85 ? -4.456 4.342 -13.513 1.00 79.12 85 TYR A CA 1
ATOM 687 C C . TYR A 1 85 ? -3.988 3.541 -12.300 1.00 79.12 85 TYR A C 1
ATOM 689 O O . TYR A 1 85 ? -3.524 2.412 -12.444 1.00 79.12 85 TYR A O 1
ATOM 697 N N . LEU A 1 86 ? -4.107 4.105 -11.097 1.00 83.69 86 LEU A N 1
ATOM 69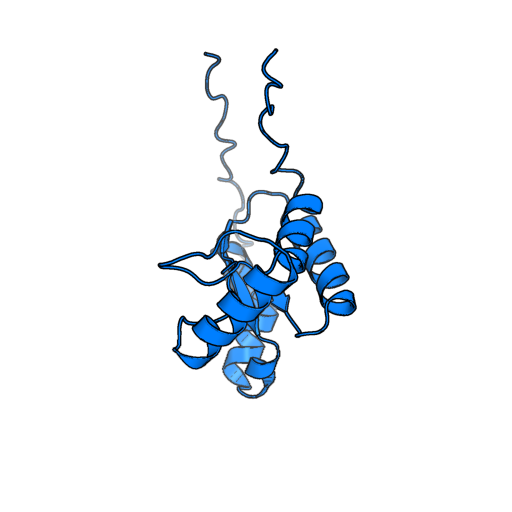8 C CA . LEU A 1 86 ? -3.779 3.397 -9.860 1.00 83.69 86 LEU A CA 1
ATOM 699 C C . LEU A 1 86 ? -5.015 2.683 -9.305 1.00 83.69 86 LEU A C 1
ATOM 701 O O . LEU A 1 86 ? -5.977 3.323 -8.883 1.00 83.69 86 LEU A O 1
ATOM 705 N N . VAL A 1 87 ? -4.967 1.353 -9.247 1.00 84.69 87 VAL A N 1
ATOM 706 C CA . VAL A 1 87 ? -6.014 0.548 -8.611 1.00 84.69 87 VAL A CA 1
ATOM 707 C C . VAL A 1 87 ? -5.678 0.364 -7.135 1.00 84.69 87 VAL A C 1
ATOM 709 O O . VAL A 1 87 ? -4.685 -0.279 -6.780 1.00 84.69 87 VAL A O 1
ATOM 712 N N . LEU A 1 88 ? -6.526 0.920 -6.268 1.00 84.81 88 LEU A N 1
ATOM 713 C CA . LEU A 1 88 ? -6.393 0.840 -4.816 1.00 84.81 88 LEU A CA 1
ATOM 714 C C . LEU A 1 88 ? -7.673 0.306 -4.173 1.00 84.81 88 LEU A C 1
ATOM 716 O O . LEU A 1 88 ? -8.781 0.607 -4.609 1.00 84.81 88 LEU A O 1
ATOM 720 N N . PHE A 1 89 ? -7.508 -0.453 -3.091 1.00 84.38 89 PHE A N 1
ATOM 721 C CA . PHE A 1 89 ? -8.614 -0.926 -2.262 1.00 84.38 89 PHE A CA 1
ATOM 722 C C . PHE A 1 89 ? -8.616 -0.134 -0.953 1.00 84.38 89 PHE A C 1
ATOM 724 O O . PHE A 1 89 ? -7.744 -0.383 -0.114 1.00 84.38 89 PHE A O 1
ATOM 731 N N . PRO A 1 90 ? -9.562 0.799 -0.745 1.00 80.19 90 PRO A N 1
ATOM 732 C CA . PRO A 1 90 ? -9.548 1.678 0.425 1.00 80.19 90 PRO A CA 1
ATOM 733 C C . PRO A 1 90 ? -9.717 0.905 1.744 1.00 80.19 90 PRO A C 1
ATOM 735 O O . PRO A 1 90 ? -9.222 1.344 2.779 1.00 80.19 90 PRO A O 1
ATOM 738 N N . GLU A 1 91 ? -10.314 -0.289 1.706 1.00 80.62 91 GLU A N 1
ATOM 739 C CA . GLU A 1 91 ? -10.432 -1.185 2.865 1.00 80.62 91 GLU A CA 1
ATOM 740 C C . GLU A 1 91 ? -9.131 -1.918 3.219 1.00 80.62 91 GLU A C 1
ATOM 742 O O . GLU A 1 91 ? -8.893 -2.290 4.371 1.00 80.62 91 GLU A O 1
ATOM 747 N N . GLY A 1 92 ? -8.276 -2.175 2.224 1.00 76.19 92 GLY A N 1
ATOM 748 C CA . GLY A 1 92 ? -7.016 -2.911 2.380 1.00 76.19 92 GLY A CA 1
ATOM 749 C C . GLY A 1 92 ? -7.146 -4.385 2.812 1.00 76.19 92 GLY A C 1
ATOM 750 O O . GLY A 1 92 ? -6.133 -5.080 2.956 1.00 76.19 92 GLY A O 1
ATOM 751 N N . THR A 1 93 ? -8.364 -4.893 3.019 1.00 80.31 93 THR A N 1
ATOM 752 C CA . THR A 1 93 ? -8.638 -6.275 3.425 1.00 80.31 93 THR A CA 1
ATOM 753 C C . THR A 1 93 ? -9.980 -6.766 2.891 1.00 80.31 93 THR A C 1
ATOM 755 O O . THR A 1 93 ? -10.880 -5.978 2.621 1.00 80.31 93 THR A O 1
ATOM 758 N N . ARG A 1 94 ? -10.117 -8.090 2.762 1.00 84.94 94 ARG A N 1
ATOM 759 C CA . ARG A 1 94 ? -11.397 -8.731 2.439 1.00 84.94 94 ARG A CA 1
ATOM 760 C C . ARG A 1 94 ? -12.363 -8.605 3.620 1.00 84.94 94 ARG A C 1
ATOM 762 O O . ARG A 1 94 ? -11.929 -8.588 4.777 1.00 84.94 94 ARG A O 1
ATOM 769 N N . LEU A 1 95 ? -13.658 -8.537 3.316 1.00 85.69 95 LEU A N 1
ATOM 770 C CA . LEU A 1 95 ? -14.729 -8.555 4.307 1.00 85.69 95 LEU A CA 1
ATOM 771 C C . LEU A 1 95 ? -14.807 -9.951 4.943 1.00 85.69 95 LEU A C 1
ATOM 773 O O . LEU A 1 95 ? -15.231 -10.910 4.309 1.00 85.69 95 LEU A O 1
ATOM 777 N N . CYS A 1 96 ? -14.395 -10.058 6.203 1.00 87.88 96 CYS A N 1
ATOM 778 C CA . CYS A 1 96 ? -14.552 -11.248 7.034 1.00 87.88 96 CYS A CA 1
ATOM 779 C C . CYS A 1 96 ? -15.269 -10.860 8.333 1.00 87.88 96 CYS A C 1
ATOM 781 O O . CYS A 1 96 ? -15.152 -9.725 8.792 1.00 87.88 96 CYS A O 1
ATOM 783 N N . ARG A 1 97 ? -15.934 -11.807 9.009 1.00 87.69 97 ARG A N 1
ATOM 784 C CA . ARG A 1 97 ? -16.645 -11.527 10.276 1.00 87.69 97 ARG A CA 1
ATOM 785 C C . ARG A 1 97 ? -15.742 -10.858 11.324 1.00 87.69 97 ARG A C 1
ATOM 787 O O . ARG A 1 97 ? -16.141 -9.888 11.958 1.00 87.69 97 ARG A O 1
ATOM 794 N N . LYS A 1 98 ? -14.489 -11.314 11.438 1.00 88.06 98 LYS A N 1
ATOM 795 C CA . LYS A 1 98 ? -13.476 -10.725 12.335 1.00 88.06 98 LYS A CA 1
ATOM 796 C C . LYS A 1 98 ? -13.134 -9.274 11.967 1.00 88.06 98 LYS A C 1
ATOM 798 O O . LYS A 1 98 ? -13.059 -8.422 12.849 1.00 88.06 98 LYS A O 1
ATOM 803 N N . SER A 1 99 ? -12.940 -8.978 10.679 1.00 85.88 99 SER A N 1
ATOM 804 C CA . SER A 1 99 ? -12.607 -7.619 10.230 1.00 85.88 99 SER A CA 1
ATOM 805 C C . SER A 1 99 ? -13.809 -6.679 10.316 1.00 85.88 99 SER A C 1
ATOM 807 O O . SER A 1 99 ? -13.625 -5.509 10.634 1.00 85.88 99 SER A O 1
ATOM 809 N N . ALA A 1 100 ? -15.028 -7.190 10.121 1.00 87.88 100 ALA A N 1
ATOM 810 C CA . ALA A 1 100 ? -16.265 -6.436 10.299 1.00 87.88 100 ALA A CA 1
ATOM 811 C C . ALA A 1 100 ? -16.439 -5.972 11.752 1.00 87.88 100 ALA A C 1
ATOM 813 O O . ALA A 1 100 ? -16.648 -4.787 11.993 1.00 87.88 100 ALA A O 1
ATOM 814 N N . VAL A 1 101 ? -16.244 -6.863 12.732 1.00 89.94 101 VAL A N 1
ATOM 815 C CA . VAL A 1 101 ? -16.307 -6.506 14.163 1.00 89.94 101 VAL A CA 1
ATOM 816 C C . VAL A 1 101 ? -15.245 -5.464 14.531 1.00 89.94 101 VAL A C 1
ATOM 818 O O . VAL A 1 101 ? -15.540 -4.493 15.236 1.00 89.94 101 VAL A O 1
ATOM 821 N N . ALA A 1 102 ? -14.021 -5.618 14.015 1.00 87.50 102 ALA A N 1
ATOM 822 C CA . ALA A 1 102 ? -12.947 -4.647 14.224 1.00 87.50 102 ALA A CA 1
ATOM 823 C C . ALA A 1 102 ? -13.278 -3.278 13.603 1.00 87.50 102 ALA A C 1
ATOM 825 O O . ALA A 1 102 ? -13.030 -2.242 14.219 1.00 87.50 102 ALA A O 1
ATOM 826 N N . SER A 1 103 ? -13.883 -3.271 12.414 1.00 87.12 103 SER A N 1
ATOM 827 C CA . SER A 1 103 ? -14.334 -2.056 11.735 1.00 87.12 103 SER A CA 1
ATOM 828 C C . SER A 1 103 ? -15.450 -1.352 12.503 1.00 87.12 103 SER A C 1
ATOM 830 O O . SER A 1 103 ? -15.368 -0.151 12.731 1.00 87.12 103 SER A O 1
ATOM 832 N N . VAL A 1 104 ? -16.456 -2.090 12.979 1.00 88.88 104 VAL A N 1
ATOM 833 C CA . VAL A 1 104 ? -17.545 -1.532 13.797 1.00 88.88 104 VAL A CA 1
ATOM 834 C C . VAL A 1 104 ? -17.000 -0.931 15.092 1.00 88.88 104 VAL A C 1
ATOM 836 O O . VAL A 1 104 ? -17.372 0.180 15.467 1.00 88.88 104 VAL A O 1
ATOM 839 N N . SER A 1 105 ? -16.066 -1.625 15.745 1.00 90.19 105 SER A N 1
ATOM 840 C CA . SER A 1 105 ? -15.378 -1.114 16.936 1.00 90.19 105 SER A CA 1
ATOM 841 C C . SER A 1 105 ? -14.615 0.184 16.648 1.00 90.19 105 SER A C 1
ATOM 843 O O . SER A 1 105 ? -14.621 1.096 17.472 1.00 90.19 105 SER A O 1
ATOM 845 N N . PHE A 1 106 ? -13.978 0.291 15.478 1.00 88.69 106 PHE A N 1
ATOM 846 C CA . PHE A 1 106 ? -13.291 1.506 15.041 1.00 88.69 106 PHE A CA 1
ATOM 847 C C . PHE A 1 106 ? -14.268 2.659 14.761 1.00 88.69 106 PHE A C 1
ATOM 849 O O . PHE A 1 106 ? -14.025 3.772 15.223 1.00 88.69 106 PHE A O 1
ATOM 856 N N . CYS A 1 107 ? -15.387 2.404 14.075 1.00 89.81 107 CYS A N 1
ATOM 857 C CA . CYS A 1 107 ? -16.436 3.402 13.837 1.00 89.81 107 CYS A CA 1
ATOM 858 C C . CYS A 1 107 ? -17.001 3.946 15.158 1.00 89.81 107 CYS A C 1
ATOM 860 O O . CYS A 1 107 ? -17.081 5.157 15.336 1.00 89.81 107 CYS A O 1
ATOM 862 N N . ASN A 1 108 ? -17.290 3.064 16.123 1.00 90.75 108 ASN A N 1
ATOM 863 C CA . ASN A 1 108 ? -17.829 3.446 17.433 1.00 90.75 108 ASN A CA 1
ATOM 864 C C . ASN A 1 108 ? -16.892 4.370 18.211 1.00 90.75 108 ASN A C 1
ATOM 866 O O . ASN A 1 108 ? -17.334 5.367 18.772 1.00 90.75 108 ASN A O 1
ATOM 870 N N . LYS A 1 109 ? -15.593 4.049 18.228 1.00 92.50 109 LYS A N 1
ATOM 871 C CA . LYS A 1 109 ? -14.579 4.852 18.927 1.00 92.50 109 LYS A CA 1
ATOM 872 C C . LYS A 1 109 ? -14.425 6.244 18.319 1.00 92.50 109 LYS A C 1
ATOM 874 O O . LYS A 1 109 ? -14.261 7.210 19.051 1.00 92.50 109 LYS A O 1
ATOM 879 N N . ASN A 1 110 ? -14.494 6.342 16.993 1.00 88.31 110 ASN A N 1
ATOM 880 C CA . ASN A 1 110 ? -14.310 7.601 16.270 1.00 88.31 110 ASN A CA 1
ATOM 881 C C . ASN A 1 110 ? -15.625 8.351 15.999 1.00 88.31 110 ASN A C 1
ATOM 883 O O . ASN A 1 110 ? -15.599 9.359 15.300 1.00 88.31 110 ASN A O 1
ATOM 887 N N . LYS A 1 111 ? -16.762 7.869 16.529 1.00 89.62 111 LYS A N 1
ATOM 888 C CA . LYS A 1 111 ? -18.109 8.421 16.294 1.00 89.62 111 LYS A CA 1
ATOM 889 C C . LYS A 1 111 ? -18.463 8.543 14.800 1.00 89.62 111 LYS A C 1
ATOM 891 O O . LYS A 1 111 ? -19.127 9.486 14.387 1.00 89.62 111 LYS A O 1
ATOM 896 N N . ILE A 1 112 ? -18.006 7.584 13.996 1.00 87.19 112 ILE A N 1
ATOM 897 C CA . ILE A 1 112 ? -18.308 7.488 12.561 1.00 87.19 112 ILE A CA 1
ATOM 898 C C . ILE A 1 112 ? -19.524 6.575 12.390 1.00 87.19 112 ILE A C 1
ATOM 900 O O . ILE A 1 112 ? -19.637 5.556 13.080 1.00 87.19 112 ILE A O 1
ATOM 904 N N . GLU A 1 113 ? -20.422 6.913 11.464 1.00 87.38 113 GLU A N 1
ATOM 905 C CA . GLU A 1 113 ? -21.552 6.054 11.112 1.00 87.38 113 GLU A CA 1
ATOM 906 C C . GLU A 1 113 ? -21.069 4.667 10.653 1.00 87.38 113 GLU A C 1
ATOM 908 O O . GLU A 1 113 ? -20.044 4.514 9.981 1.00 87.38 113 GLU A O 1
ATOM 913 N N . ARG A 1 114 ? -21.787 3.620 11.065 1.00 83.88 114 ARG A N 1
ATOM 914 C CA . ARG A 1 114 ? -21.414 2.244 10.735 1.00 83.88 114 ARG A CA 1
ATOM 915 C C . ARG A 1 114 ? -21.807 1.922 9.302 1.00 83.88 114 ARG A C 1
ATOM 917 O O . ARG A 1 114 ? -22.982 1.954 8.948 1.00 83.88 114 ARG A O 1
ATOM 924 N N . PHE A 1 115 ? -20.835 1.473 8.523 1.00 84.69 115 PHE A N 1
ATOM 925 C CA . PHE A 1 115 ? -21.091 0.905 7.209 1.00 84.69 115 PHE A CA 1
ATOM 926 C C . PHE A 1 115 ? -21.667 -0.515 7.337 1.00 84.69 115 PHE A C 1
ATOM 928 O O . PHE A 1 115 ? -21.124 -1.351 8.060 1.00 84.69 115 PHE A O 1
ATOM 935 N N . LYS A 1 116 ? -22.787 -0.783 6.649 1.00 79.50 116 LYS A N 1
ATOM 936 C CA . LYS A 1 116 ? -23.478 -2.090 6.684 1.00 79.50 116 LYS A CA 1
ATOM 937 C C . LYS A 1 116 ? -22.853 -3.121 5.740 1.00 79.50 116 LYS A C 1
ATOM 939 O O . LYS A 1 116 ? -22.722 -4.284 6.106 1.00 79.50 116 LYS A O 1
ATOM 944 N N . ASN A 1 117 ? -22.447 -2.685 4.546 1.00 84.69 117 ASN A N 1
ATOM 945 C CA . ASN A 1 117 ? -22.039 -3.582 3.454 1.00 84.69 117 ASN A CA 1
ATOM 946 C C . ASN A 1 117 ? -20.527 -3.552 3.182 1.00 84.69 117 ASN A C 1
ATOM 948 O O . ASN A 1 117 ? -20.007 -4.411 2.474 1.00 84.69 117 ASN A O 1
ATOM 952 N N . VAL A 1 118 ? -19.824 -2.558 3.728 1.00 85.25 118 VAL A N 1
ATOM 953 C CA . VAL A 1 118 ? -18.386 -2.345 3.533 1.00 85.25 118 VAL A CA 1
ATOM 954 C C . VAL A 1 118 ? -17.699 -2.134 4.874 1.00 85.25 118 VAL A C 1
ATOM 956 O O . VAL A 1 118 ? -18.339 -1.842 5.884 1.00 85.25 118 VAL A O 1
ATOM 959 N N . LEU A 1 119 ? -16.386 -2.337 4.890 1.00 87.00 119 LEU A N 1
ATOM 960 C CA . LEU A 1 119 ? -15.559 -1.991 6.038 1.00 87.00 119 LEU A CA 1
ATOM 961 C C . LEU A 1 119 ? -15.351 -0.464 6.073 1.00 87.00 119 LEU A C 1
ATOM 963 O O . LEU A 1 119 ? -15.770 0.261 5.176 1.00 87.00 119 LEU A O 1
ATOM 967 N N . CYS A 1 120 ? -14.781 0.040 7.163 1.00 85.94 120 CYS A N 1
ATOM 968 C CA . CYS A 1 120 ? -14.397 1.437 7.253 1.00 85.94 120 CYS A CA 1
ATOM 969 C C . CYS A 1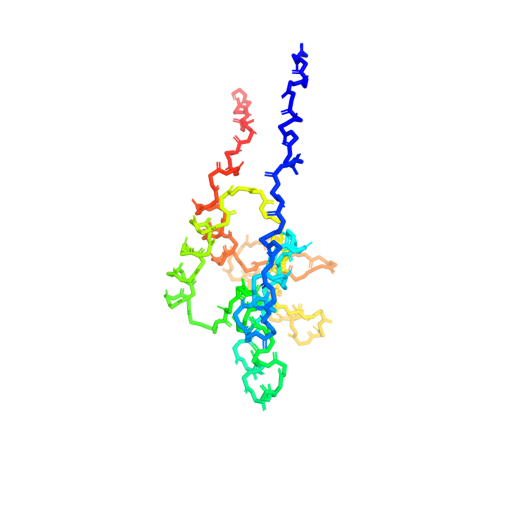 120 ? -13.077 1.645 6.494 1.00 85.94 120 CYS A C 1
ATOM 971 O O . CYS A 1 120 ? -12.058 1.055 6.888 1.00 85.94 120 CYS A O 1
ATOM 973 N N . PRO A 1 121 ? -13.044 2.552 5.502 1.00 85.00 121 PRO A N 1
ATOM 974 C CA . PRO A 1 121 ? -11.865 2.755 4.681 1.00 85.00 121 PRO A CA 1
ATOM 975 C C . PRO A 1 121 ? -10.686 3.290 5.503 1.00 85.00 121 PRO A C 1
ATOM 977 O O . PRO A 1 121 ? -10.822 4.082 6.443 1.00 85.00 121 PRO A O 1
ATOM 980 N N . ARG A 1 122 ? -9.474 2.882 5.124 1.00 82.25 122 ARG A N 1
ATOM 981 C CA . ARG A 1 122 ? -8.216 3.328 5.734 1.00 82.25 122 ARG A CA 1
ATOM 982 C C . ARG A 1 122 ? -7.860 4.735 5.247 1.00 82.25 122 ARG A C 1
ATOM 984 O O . ARG A 1 122 ? -7.131 4.907 4.273 1.00 82.25 122 ARG A O 1
ATOM 991 N N . TYR A 1 123 ? -8.317 5.745 5.988 1.00 81.44 123 TYR A N 1
ATOM 992 C CA . TYR A 1 123 ? -8.202 7.154 5.588 1.00 81.44 123 TYR A CA 1
ATOM 993 C C . TYR A 1 123 ? -6.762 7.645 5.351 1.00 81.44 123 TYR A C 1
ATOM 995 O O . TYR A 1 123 ? -6.536 8.434 4.439 1.00 81.44 123 TYR A O 1
ATOM 1003 N N . LYS A 1 124 ? -5.779 7.197 6.151 1.00 84.38 124 LYS A N 1
ATOM 1004 C CA . LYS A 1 124 ? -4.409 7.748 6.124 1.00 84.38 124 LYS A CA 1
ATOM 1005 C C . LYS A 1 124 ? -3.734 7.564 4.764 1.00 84.38 124 LYS A C 1
ATOM 1007 O O . LYS A 1 124 ? -3.307 8.541 4.164 1.00 84.38 124 LYS A O 1
ATOM 1012 N N . GLY A 1 125 ? -3.670 6.324 4.274 1.00 80.06 125 GLY A N 1
ATOM 1013 C CA . GLY A 1 125 ? -3.021 6.013 2.996 1.00 80.06 125 GLY A CA 1
ATOM 1014 C C . GLY A 1 125 ? -3.767 6.612 1.806 1.00 80.06 125 GLY A C 1
ATOM 1015 O O . GLY A 1 125 ? -3.144 7.172 0.911 1.00 80.06 125 GLY A O 1
ATOM 1016 N N . TYR A 1 126 ? -5.102 6.568 1.839 1.00 83.44 126 TYR A N 1
ATOM 1017 C CA . TYR A 1 126 ? -5.933 7.179 0.804 1.00 83.44 126 TYR A CA 1
ATOM 1018 C C . TYR A 1 126 ? -5.714 8.695 0.710 1.00 83.44 126 TYR A C 1
ATOM 1020 O O . TYR A 1 126 ? -5.460 9.211 -0.375 1.00 83.44 126 TYR A O 1
ATOM 1028 N N . LYS A 1 127 ? -5.713 9.402 1.850 1.00 85.31 127 LYS A N 1
ATOM 1029 C CA . LYS A 1 127 ? -5.453 10.848 1.904 1.00 85.31 127 LYS A CA 1
ATOM 1030 C C . LYS A 1 127 ? -4.067 11.202 1.366 1.00 85.31 127 LYS A C 1
ATOM 1032 O O . LYS A 1 127 ? -3.938 12.195 0.660 1.00 85.31 127 LYS A O 1
ATOM 1037 N N . THR A 1 128 ? -3.047 10.400 1.676 1.00 85.31 128 THR A N 1
ATOM 1038 C CA . THR A 1 128 ? -1.694 10.606 1.141 1.00 85.31 128 THR A CA 1
ATOM 1039 C C . THR A 1 128 ? -1.673 10.503 -0.380 1.00 85.31 128 THR A C 1
ATOM 1041 O O . THR A 1 128 ? -1.151 11.406 -1.018 1.00 85.31 128 THR A O 1
ATOM 1044 N N . ILE A 1 129 ? -2.284 9.458 -0.951 1.00 82.62 129 ILE A N 1
ATOM 1045 C CA . ILE A 1 129 ? -2.345 9.252 -2.409 1.00 82.62 129 ILE A CA 1
ATOM 1046 C C . ILE A 1 129 ? -3.089 10.403 -3.096 1.00 82.62 129 ILE A C 1
ATOM 1048 O O . ILE A 1 129 ? -2.630 10.903 -4.120 1.00 82.62 129 ILE A O 1
ATOM 1052 N N . LEU A 1 130 ? -4.225 10.835 -2.536 1.00 82.06 130 LEU A N 1
ATOM 1053 C CA . LEU A 1 130 ? -4.978 11.966 -3.078 1.00 82.06 130 LEU A CA 1
ATOM 1054 C C . LEU A 1 130 ? -4.184 13.272 -3.013 1.00 82.06 130 LEU A C 1
ATOM 1056 O O . LEU A 1 130 ? -4.176 14.018 -3.982 1.00 82.06 130 LEU A O 1
ATOM 1060 N N . GLY A 1 131 ? -3.505 13.542 -1.895 1.00 82.00 131 GLY A N 1
ATOM 1061 C CA . GLY A 1 131 ? -2.720 14.765 -1.724 1.00 82.00 131 GLY A CA 1
ATOM 1062 C C . GLY A 1 131 ? -1.476 14.824 -2.611 1.00 82.00 131 GLY A C 1
ATOM 1063 O O . GLY A 1 131 ? -1.076 15.908 -3.019 1.00 82.00 131 GLY A O 1
ATOM 1064 N N . SER A 1 132 ? -0.867 13.678 -2.929 1.00 77.81 132 SER A N 1
ATOM 1065 C CA . SER A 1 132 ? 0.295 13.606 -3.823 1.00 77.81 132 SER A CA 1
ATOM 1066 C C . SER A 1 132 ? -0.071 13.568 -5.307 1.00 77.81 132 SER A C 1
ATOM 1068 O O . SER A 1 132 ? 0.816 13.699 -6.148 1.00 77.81 132 SER A O 1
ATOM 1070 N N . CYS A 1 133 ? -1.345 13.352 -5.648 1.00 69.12 133 CYS A N 1
ATOM 1071 C CA . CYS A 1 133 ? -1.805 13.299 -7.028 1.00 69.12 133 CYS A CA 1
ATOM 1072 C C . CYS A 1 133 ? -2.384 14.665 -7.443 1.00 69.12 133 CYS A C 1
ATOM 1074 O O . CYS A 1 133 ? -3.487 15.008 -7.012 1.00 69.12 133 CYS A O 1
ATOM 1076 N N . PRO A 1 134 ? -1.707 15.439 -8.313 1.00 62.25 134 PRO A N 1
ATOM 1077 C CA . PRO A 1 134 ? -2.167 16.776 -8.707 1.00 62.25 134 PRO A CA 1
ATOM 1078 C C . PRO A 1 134 ? -3.498 16.756 -9.479 1.00 62.25 134 PRO A C 1
ATOM 1080 O O . PRO A 1 134 ? -4.175 17.776 -9.583 1.00 62.25 134 PRO A O 1
ATOM 1083 N N . PHE A 1 135 ? -3.901 15.590 -9.997 1.00 55.66 135 PHE A N 1
ATOM 1084 C CA . PHE A 1 135 ? -5.145 15.409 -10.744 1.00 55.66 135 PHE A CA 1
ATOM 1085 C C . PHE A 1 135 ? -6.400 15.498 -9.863 1.00 55.66 135 PHE A C 1
ATOM 1087 O O . PHE A 1 135 ? -7.470 15.871 -10.343 1.00 55.66 135 PHE A O 1
ATOM 1094 N N . PHE A 1 136 ? -6.290 15.193 -8.566 1.00 53.03 136 PHE A N 1
ATOM 1095 C CA . PHE A 1 136 ? -7.416 15.286 -7.640 1.00 53.03 136 PHE A CA 1
ATOM 1096 C C . PHE A 1 136 ? -7.501 16.691 -7.030 1.00 53.03 136 PHE A C 1
ATOM 1098 O O . PHE A 1 136 ? -7.484 16.863 -5.815 1.00 53.03 136 PHE A O 1
ATOM 1105 N N . SER A 1 137 ? -7.612 17.721 -7.874 1.00 42.41 137 SER A N 1
ATOM 1106 C CA . SER A 1 137 ? -8.221 18.962 -7.397 1.00 42.41 137 SER A CA 1
ATOM 1107 C C . SER A 1 137 ? -9.683 18.649 -7.073 1.00 42.41 137 SER A C 1
ATOM 1109 O O . SER A 1 137 ? -10.395 18.160 -7.959 1.00 42.41 137 SER A O 1
ATOM 1111 N N . PRO A 1 138 ? -10.158 18.879 -5.835 1.00 46.62 138 PRO A N 1
ATOM 1112 C CA . PRO A 1 138 ? -11.567 18.714 -5.527 1.00 46.62 138 PRO A CA 1
ATOM 1113 C C . PRO A 1 138 ? -12.348 19.608 -6.489 1.00 46.62 138 PRO A C 1
ATOM 1115 O O . PRO A 1 138 ? -12.165 20.825 -6.512 1.00 46.62 138 PRO A O 1
ATOM 1118 N N . ARG A 1 139 ? -13.190 19.006 -7.335 1.00 44.44 139 ARG A N 1
ATOM 1119 C CA . ARG A 1 139 ? -14.152 19.774 -8.123 1.00 44.44 139 ARG A CA 1
ATOM 1120 C C . ARG A 1 139 ? -15.078 20.462 -7.133 1.00 44.44 139 ARG A C 1
ATOM 1122 O O . ARG A 1 139 ? -15.957 19.804 -6.594 1.00 44.44 139 ARG A O 1
ATOM 1129 N N . GLY A 1 140 ? -14.802 21.744 -6.897 1.00 46.41 140 GLY A N 1
ATOM 1130 C CA . GLY A 1 140 ? -15.600 22.728 -6.175 1.00 46.41 140 GLY A CA 1
ATOM 1131 C C . GLY A 1 140 ? -16.677 22.146 -5.275 1.00 46.41 140 GLY A C 1
ATOM 1132 O O . GLY A 1 140 ? -17.814 21.961 -5.708 1.00 46.41 140 GLY A O 1
ATOM 1133 N N . GLU A 1 141 ? -16.335 21.941 -4.008 1.00 45.00 141 GLU A N 1
ATOM 1134 C CA . GLU A 1 141 ? -17.334 21.933 -2.952 1.00 45.00 141 GLU A CA 1
ATOM 1135 C C . GLU A 1 141 ? -17.944 23.339 -2.921 1.00 45.00 141 GLU A C 1
ATOM 1137 O O . GLU A 1 141 ? -17.375 24.281 -2.368 1.00 45.00 141 GLU A O 1
ATOM 1142 N N . LYS A 1 142 ? -19.066 23.522 -3.629 1.00 43.72 142 LYS A N 1
ATOM 1143 C CA . LYS A 1 142 ? -19.884 24.716 -3.458 1.00 43.72 142 LYS A CA 1
ATOM 1144 C C . LYS A 1 142 ? -20.403 24.664 -2.029 1.00 43.72 142 LYS A C 1
ATOM 1146 O O . LYS A 1 142 ? -21.304 23.883 -1.738 1.00 43.72 142 LYS A O 1
ATOM 1151 N N . LYS A 1 143 ? -19.830 25.490 -1.152 1.00 49.28 143 LYS A N 1
ATOM 1152 C CA . LYS A 1 143 ? -20.498 25.864 0.091 1.00 49.28 143 LYS A CA 1
ATOM 1153 C C . LYS A 1 143 ? -21.846 26.475 -0.300 1.00 49.28 143 LYS A C 1
ATOM 1155 O O . LYS A 1 143 ? -21.886 27.537 -0.917 1.00 49.28 143 LYS A O 1
ATOM 1160 N N . GLY A 1 144 ? -22.914 25.715 -0.061 1.00 53.25 144 GLY A N 1
ATOM 1161 C CA . GLY A 1 144 ? -24.274 26.239 -0.003 1.00 53.25 144 GLY A CA 1
ATOM 1162 C C . GLY A 1 144 ? -24.429 27.154 1.218 1.00 53.25 144 GLY A C 1
ATOM 1163 O O . GLY A 1 144 ? -23.572 27.094 2.099 1.00 53.25 144 GLY A O 1
ATOM 1164 N N . PRO A 1 145 ? -25.477 27.990 1.202 1.00 47.38 145 PRO A N 1
ATOM 1165 C CA . PRO A 1 145 ? -25.505 29.384 1.658 1.00 47.38 145 PRO A CA 1
ATOM 1166 C C . PRO A 1 145 ? -25.079 29.624 3.107 1.00 47.38 145 PRO A C 1
ATOM 1168 O O . PRO A 1 145 ? -25.446 28.810 3.982 1.00 47.38 145 PRO A O 1
#

Organism: NCBI:txid1081671

InterPro domains:
  IPR002123 Phospholipid/glycerol acyltransferase [PF01553] (27-99)

Radius of gyration: 20.12 Å; chains: 1; bounding box: 46×45×54 Å

Sequence (145 aa):
MRLFQGQGCSSDLKPPSGIGLSGTQLHFALQYHTRTKYIYKDSLKFIPIFYQICSLSNFLRVCRCFEKDKDRIETFCKRNMDGCYLVLFPEGTRLCRKSAVASVSFCNKNKIERFKNVLCPRYKGYKTILGSCPFFSPRGEKKGP